Protein AF-A0A7G5FBU2-F1 (afdb_monomer_lite)

Sequence (73 aa):
MTTNFTAEITSTDINLMAPNATEPTTHDEITIYRNGEEFDTILIESSEDNAPYDAAVSEAIDGAEFTWLPSNF

pLDDT: mean 81.7, std 12.18, range [45.91, 93.88]

Foldseek 3Di:
DDWAKEKEKAQDQPQDDDPPDPGTFGWIKMFMDTVNHTDDIDTGGDDPDCVRVVVVSCVVVVNDDYYYDPHPD

Organism: NCBI:txid699041

Radius of gyration: 13.3 Å; chains: 1; bounding box: 30×21×44 Å

Secondary structure (DSSP, 8-state):
-PPPEEEEEE-----B--TT-SSPBPEEEEEEEETTEEEEEEEEE--S-SHHHHHHHHHHTTT--EEE-----

Structure (mmCIF, N/CA/C/O backbone):
data_AF-A0A7G5FBU2-F1
#
_entry.id   AF-A0A7G5FBU2-F1
#
loop_
_atom_site.group_PDB
_atom_site.id
_atom_site.type_symbol
_atom_site.label_atom_id
_atom_site.label_alt_id
_atom_site.label_comp_id
_atom_site.label_asym_id
_atom_site.label_entity_id
_atom_site.label_seq_id
_atom_site.pdbx_PDB_ins_code
_atom_site.Cartn_x
_atom_site.Cartn_y
_atom_site.Cartn_z
_atom_site.occupancy
_atom_site.B_iso_or_equiv
_atom_site.auth_seq_id
_atom_site.auth_comp_id
_atom_site.auth_asym_id
_atom_site.auth_atom_id
_atom_site.pdbx_PDB_model_num
ATOM 1 N N . MET A 1 1 ? -3.616 1.891 22.661 1.00 56.44 1 MET A N 1
ATOM 2 C CA . MET A 1 1 ? -4.244 2.220 21.367 1.00 56.44 1 MET A CA 1
ATOM 3 C C . MET A 1 1 ? -3.520 1.378 20.339 1.00 56.44 1 MET A C 1
ATOM 5 O O . MET A 1 1 ? -2.304 1.491 20.270 1.00 56.44 1 MET A O 1
ATOM 9 N N . THR A 1 2 ? -4.204 0.453 19.674 1.00 66.19 2 THR A N 1
ATOM 10 C CA . THR A 1 2 ? -3.594 -0.359 18.613 1.00 66.19 2 THR A CA 1
ATOM 11 C C . THR A 1 2 ? -3.446 0.541 17.394 1.00 66.19 2 THR A C 1
ATOM 13 O O . THR A 1 2 ? -4.441 1.112 16.958 1.00 66.19 2 THR A O 1
ATOM 16 N N . THR A 1 3 ? -2.223 0.744 16.905 1.00 81.31 3 THR A N 1
ATOM 17 C CA . THR A 1 3 ? -2.016 1.479 15.651 1.00 81.31 3 THR A CA 1
ATOM 18 C C . THR A 1 3 ? -2.460 0.566 14.521 1.00 81.31 3 THR A C 1
ATOM 20 O O . THR A 1 3 ? -1.893 -0.511 14.372 1.00 81.31 3 THR A O 1
ATOM 23 N N . ASN A 1 4 ? -3.484 0.965 13.771 1.00 89.25 4 ASN A N 1
ATOM 24 C CA . ASN A 1 4 ? -3.949 0.205 12.618 1.00 89.25 4 ASN A CA 1
ATOM 25 C C . ASN A 1 4 ? -3.357 0.810 11.344 1.00 89.25 4 ASN A C 1
ATOM 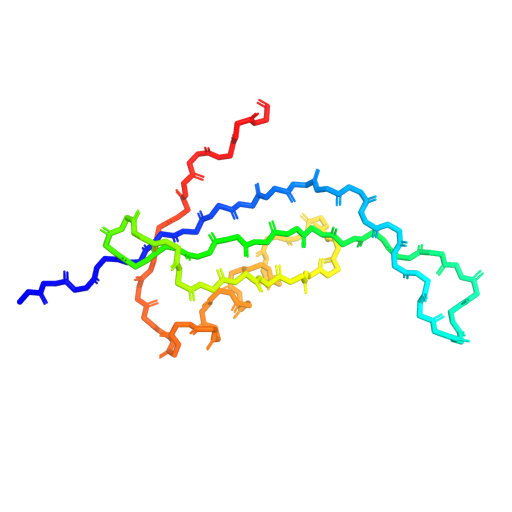27 O O . ASN A 1 4 ? -3.632 1.978 11.055 1.00 89.25 4 ASN A O 1
ATOM 31 N N . PHE A 1 5 ? -2.570 0.032 10.604 1.00 92.94 5 PHE A N 1
ATOM 32 C CA . PHE A 1 5 ? -2.073 0.419 9.289 1.00 92.94 5 PHE A CA 1
ATOM 33 C C . PHE A 1 5 ? -2.912 -0.245 8.203 1.00 92.94 5 PHE A C 1
ATOM 35 O O . PHE A 1 5 ? -3.225 -1.434 8.275 1.00 92.94 5 PHE A O 1
ATOM 42 N N . THR A 1 6 ? -3.281 0.523 7.192 1.00 93.88 6 THR A N 1
ATOM 43 C CA . THR A 1 6 ? -3.892 -0.010 5.976 1.00 93.88 6 THR A CA 1
ATOM 44 C C . THR A 1 6 ? -3.190 0.557 4.761 1.00 93.88 6 THR A C 1
ATOM 46 O O . THR A 1 6 ? -2.695 1.673 4.829 1.00 93.88 6 THR A O 1
ATOM 49 N N . ALA A 1 7 ? -3.150 -0.184 3.663 1.00 92.19 7 ALA A N 1
ATOM 50 C CA . ALA A 1 7 ? -2.541 0.281 2.422 1.00 92.19 7 ALA A CA 1
ATOM 51 C C . ALA A 1 7 ? -3.515 0.106 1.259 1.00 92.19 7 ALA A C 1
ATOM 53 O O . ALA A 1 7 ? -4.229 -0.893 1.212 1.00 92.19 7 ALA A O 1
ATOM 54 N N . GLU A 1 8 ? -3.559 1.053 0.332 1.00 92.12 8 GLU A N 1
ATOM 55 C CA . GLU A 1 8 ? -4.250 0.907 -0.949 1.00 92.12 8 GLU A CA 1
ATOM 56 C C . GLU A 1 8 ? -3.246 1.008 -2.088 1.00 92.12 8 GLU A C 1
ATOM 58 O O . GLU A 1 8 ? -2.335 1.828 -2.036 1.00 92.12 8 GLU A O 1
ATOM 63 N N . ILE A 1 9 ? -3.415 0.173 -3.111 1.00 88.19 9 ILE A N 1
ATOM 64 C CA . ILE A 1 9 ? -2.649 0.276 -4.353 1.00 88.19 9 ILE A CA 1
ATOM 65 C C . ILE A 1 9 ? -3.558 0.924 -5.384 1.00 88.19 9 ILE A C 1
ATOM 67 O O . ILE A 1 9 ? -4.632 0.396 -5.691 1.00 88.19 9 ILE A O 1
ATOM 71 N N . THR A 1 10 ? -3.096 2.035 -5.933 1.00 85.62 10 THR A N 1
ATOM 72 C CA . THR A 1 10 ? -3.674 2.683 -7.097 1.00 85.62 10 THR A CA 1
ATOM 73 C C . THR A 1 10 ? -2.733 2.470 -8.271 1.00 85.62 10 THR A C 1
ATOM 75 O O . THR A 1 10 ? -1.655 3.065 -8.344 1.00 85.62 10 THR A O 1
ATOM 78 N N . SER A 1 11 ? -3.162 1.639 -9.223 1.00 76.31 11 SER A N 1
ATOM 79 C CA . SER A 1 11 ? -2.472 1.512 -10.503 1.00 76.31 11 SER A CA 1
ATOM 80 C C . SER A 1 11 ? -2.681 2.759 -11.335 1.00 76.31 11 SER A C 1
ATOM 82 O O . SER A 1 11 ? -3.618 2.881 -12.126 1.00 76.31 11 SER A O 1
ATOM 84 N N . THR A 1 12 ? -1.794 3.716 -11.126 1.00 68.50 12 THR A N 1
ATOM 85 C CA . THR A 1 12 ? -1.638 4.855 -12.010 1.00 68.50 12 THR A CA 1
ATOM 86 C C . THR A 1 12 ? -0.547 4.463 -12.984 1.00 68.50 12 THR A C 1
ATOM 88 O O . THR A 1 12 ? 0.539 4.142 -12.548 1.00 68.50 12 THR A O 1
ATOM 91 N N . ASP A 1 13 ? -0.789 4.455 -14.293 1.00 66.44 13 ASP A N 1
ATOM 92 C CA . ASP A 1 13 ? 0.274 4.192 -15.273 1.00 66.44 13 ASP A CA 1
ATOM 93 C C . ASP A 1 13 ? 1.230 5.403 -15.312 1.00 66.44 13 ASP A C 1
ATOM 95 O O . ASP A 1 13 ? 1.175 6.266 -16.195 1.00 66.44 13 ASP A O 1
ATOM 99 N N . ILE A 1 14 ? 2.050 5.554 -14.267 1.00 64.62 14 ILE A N 1
ATOM 100 C CA . ILE A 1 14 ? 2.991 6.659 -14.139 1.00 64.62 14 ILE A CA 1
ATOM 101 C C . ILE A 1 14 ? 4.192 6.289 -14.990 1.00 64.62 14 ILE A C 1
ATOM 103 O O . ILE A 1 14 ? 5.084 5.557 -14.567 1.00 64.62 14 ILE A O 1
ATOM 107 N N . ASN A 1 15 ? 4.208 6.826 -16.208 1.00 61.91 15 ASN A N 1
ATOM 108 C CA . ASN A 1 15 ? 5.372 6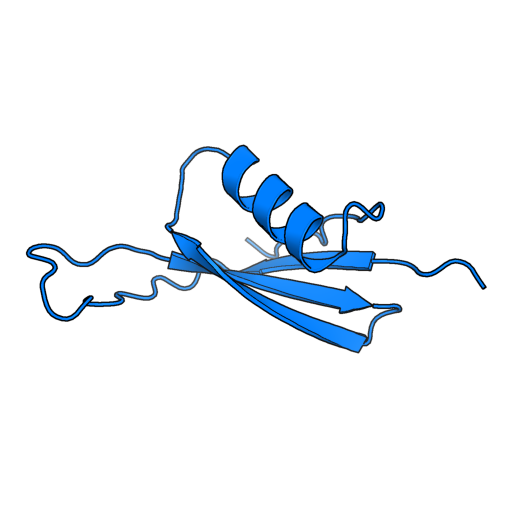.793 -17.082 1.00 61.91 15 ASN A CA 1
ATOM 109 C C . ASN A 1 15 ? 6.447 7.722 -16.506 1.00 61.91 15 ASN A C 1
ATOM 111 O O . ASN A 1 15 ? 6.559 8.890 -16.894 1.00 61.91 15 ASN A O 1
ATOM 115 N N . LEU A 1 16 ? 7.236 7.215 -15.560 1.00 64.69 16 LEU A N 1
ATOM 116 C CA . LEU A 1 16 ? 8.353 7.963 -15.007 1.00 64.69 16 LEU A CA 1
ATOM 117 C C . LEU A 1 16 ? 9.584 7.725 -15.884 1.00 64.69 16 LEU A C 1
ATOM 119 O O . LEU A 1 16 ? 10.262 6.705 -15.795 1.00 64.69 16 LEU A O 1
ATOM 123 N N . MET A 1 17 ? 9.888 8.684 -16.757 1.00 64.19 17 MET A N 1
ATOM 124 C CA . MET A 1 17 ? 11.139 8.660 -17.510 1.00 64.19 17 MET A CA 1
ATOM 125 C C . MET A 1 17 ? 12.281 9.049 -16.570 1.00 64.19 17 MET A C 1
ATOM 127 O O . MET A 1 17 ? 12.531 10.235 -16.340 1.00 64.19 17 MET A O 1
ATOM 131 N N . ALA A 1 18 ? 12.987 8.065 -16.008 1.00 64.06 18 ALA A N 1
ATOM 132 C CA . ALA A 1 18 ? 14.248 8.350 -15.334 1.00 64.06 18 ALA A CA 1
ATOM 133 C C . ALA A 1 18 ? 15.199 9.050 -16.332 1.00 64.06 18 ALA A C 1
ATOM 135 O O . ALA A 1 18 ? 15.187 8.713 -17.518 1.00 64.06 18 ALA A O 1
ATOM 136 N N . PRO A 1 19 ? 16.054 9.998 -15.898 1.00 63.31 19 PRO A N 1
ATOM 137 C CA . PRO A 1 19 ? 16.824 10.875 -16.793 1.00 63.31 19 PRO A CA 1
ATOM 138 C C . PRO A 1 19 ? 17.775 10.148 -17.762 1.00 63.31 19 PRO A C 1
ATOM 140 O O . PRO A 1 19 ? 18.310 10.775 -18.671 1.00 63.31 19 PRO A O 1
ATOM 143 N N . ASN A 1 20 ? 17.980 8.840 -17.579 1.00 69.06 20 ASN A N 1
ATOM 144 C CA . ASN A 1 20 ? 18.810 7.984 -18.426 1.00 69.06 20 ASN A CA 1
ATOM 145 C C . ASN A 1 20 ? 18.089 6.695 -18.878 1.00 69.06 20 ASN A C 1
ATOM 147 O O . ASN A 1 20 ? 18.740 5.798 -19.412 1.00 69.06 20 ASN A O 1
ATOM 151 N N . ALA A 1 21 ? 16.781 6.556 -18.631 1.00 60.09 21 ALA A N 1
ATOM 152 C CA . ALA A 1 21 ? 16.028 5.377 -19.050 1.00 60.09 21 ALA A CA 1
ATOM 153 C C . ALA A 1 21 ? 15.713 5.452 -20.549 1.00 60.09 21 ALA A C 1
ATOM 155 O O . ALA A 1 21 ? 15.324 6.495 -21.072 1.00 60.09 21 ALA A O 1
ATOM 156 N N . THR A 1 22 ? 15.930 4.339 -21.250 1.00 64.19 22 THR A N 1
ATOM 157 C CA . THR A 1 22 ? 15.669 4.227 -22.697 1.00 64.19 22 THR A CA 1
ATOM 158 C C . THR A 1 22 ? 14.211 3.855 -22.984 1.00 64.19 22 THR A C 1
ATOM 160 O O . THR A 1 22 ? 13.724 4.102 -24.084 1.00 64.19 22 THR A O 1
ATOM 163 N N . GLU A 1 23 ? 13.509 3.316 -21.985 1.00 64.44 23 GLU A N 1
ATOM 164 C CA . GLU A 1 23 ? 12.095 2.942 -22.029 1.00 64.44 23 GLU A CA 1
ATOM 165 C C . GLU A 1 23 ? 11.397 3.486 -20.773 1.00 64.44 23 GLU A C 1
ATOM 167 O O . GLU A 1 23 ? 12.028 3.545 -19.712 1.00 64.44 23 GLU A O 1
ATOM 172 N N . PRO A 1 24 ? 10.135 3.935 -20.870 1.00 65.56 24 PRO A N 1
ATOM 173 C CA . PRO A 1 24 ? 9.379 4.320 -19.690 1.00 65.56 24 PRO A CA 1
ATOM 174 C C . PRO A 1 24 ? 9.063 3.083 -18.844 1.00 65.56 24 PRO A C 1
ATOM 176 O O . PRO A 1 24 ? 8.655 2.055 -19.381 1.00 65.56 24 PRO A O 1
ATOM 179 N N . THR A 1 25 ? 9.221 3.190 -17.527 1.00 68.75 25 THR A N 1
ATOM 180 C CA . THR A 1 25 ? 8.749 2.170 -16.589 1.00 68.75 25 THR A CA 1
ATOM 181 C C . THR A 1 25 ? 7.427 2.617 -15.974 1.00 68.75 25 THR A C 1
ATOM 183 O O . THR A 1 25 ? 7.250 3.789 -15.622 1.00 68.75 25 THR A O 1
ATOM 186 N N . THR A 1 26 ? 6.474 1.691 -15.902 1.00 79.25 26 THR A N 1
ATOM 187 C CA . THR A 1 26 ? 5.192 1.871 -15.216 1.00 79.25 26 THR A CA 1
ATOM 188 C C . THR A 1 26 ? 5.419 1.757 -13.718 1.00 79.25 26 THR A C 1
ATOM 190 O O . THR A 1 26 ? 6.132 0.855 -13.281 1.00 79.25 26 THR A O 1
ATOM 193 N N . HIS A 1 27 ? 4.850 2.671 -12.938 1.00 84.44 27 HIS A N 1
ATOM 194 C CA . HIS A 1 27 ? 4.908 2.616 -11.481 1.00 84.44 27 HIS A CA 1
ATOM 195 C C . HIS A 1 27 ? 3.509 2.695 -10.905 1.00 84.44 27 HIS A C 1
ATOM 197 O O . HIS A 1 27 ? 2.780 3.610 -11.266 1.00 84.44 27 HIS A O 1
ATOM 203 N N . ASP A 1 28 ? 3.175 1.818 -9.969 1.00 86.94 28 ASP A N 1
ATOM 204 C CA . ASP A 1 28 ? 1.972 1.947 -9.162 1.00 86.94 28 ASP A CA 1
ATOM 205 C C . ASP A 1 28 ? 2.228 2.857 -7.961 1.00 86.94 28 ASP A C 1
ATOM 207 O O . ASP A 1 28 ? 3.345 2.968 -7.443 1.00 86.94 28 ASP A O 1
ATOM 211 N N . GLU A 1 29 ? 1.159 3.483 -7.489 1.00 89.38 29 GLU A N 1
ATOM 212 C CA . GLU A 1 29 ? 1.162 4.284 -6.277 1.00 89.38 29 GLU A CA 1
ATOM 213 C C . GLU A 1 29 ? 0.529 3.481 -5.142 1.00 89.38 29 GLU A C 1
ATOM 215 O O . GLU A 1 29 ? -0.559 2.927 -5.291 1.00 89.38 29 GLU A O 1
ATOM 220 N N . ILE A 1 30 ? 1.206 3.408 -4.000 1.00 90.44 30 ILE A N 1
ATOM 221 C CA . ILE A 1 30 ? 0.689 2.790 -2.786 1.00 90.44 30 ILE A CA 1
ATOM 222 C C . ILE A 1 30 ? 0.490 3.876 -1.739 1.00 90.44 30 ILE A C 1
ATOM 224 O O . ILE A 1 30 ? 1.465 4.482 -1.297 1.00 90.44 30 ILE A O 1
ATOM 228 N N . THR A 1 31 ? -0.741 4.075 -1.282 1.00 92.31 31 THR A N 1
ATOM 229 C CA . THR A 1 31 ? -1.040 5.016 -0.198 1.00 92.31 31 THR A CA 1
ATOM 230 C C . THR A 1 31 ? -1.254 4.253 1.100 1.00 92.31 31 THR A C 1
ATOM 232 O O . THR A 1 31 ? -2.089 3.351 1.191 1.00 92.31 31 THR A O 1
ATOM 235 N N . ILE A 1 32 ? -0.481 4.604 2.123 1.00 93.00 32 ILE A N 1
ATOM 236 C CA . ILE A 1 32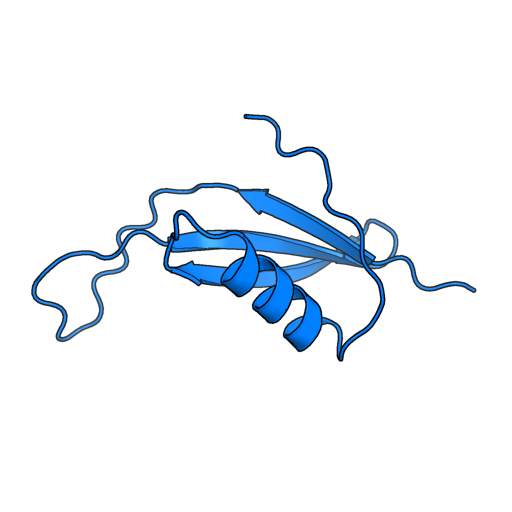 ? -0.529 4.005 3.453 1.00 93.00 32 ILE A CA 1
ATOM 237 C C . ILE A 1 32 ? -1.310 4.933 4.369 1.00 93.00 32 ILE A C 1
ATOM 239 O O . ILE A 1 32 ? -1.014 6.119 4.484 1.00 93.00 32 ILE A O 1
ATOM 243 N N . TYR A 1 33 ? -2.265 4.370 5.096 1.00 93.06 33 TYR A N 1
ATOM 244 C CA . TYR A 1 33 ? -3.063 5.059 6.094 1.00 93.06 33 TYR A CA 1
ATOM 245 C C . TYR A 1 33 ? -2.721 4.553 7.487 1.00 93.06 33 TYR A C 1
ATOM 247 O O . TYR A 1 33 ? -2.652 3.348 7.744 1.00 93.06 33 TYR A O 1
ATOM 255 N N . ARG A 1 34 ? -2.594 5.482 8.430 1.00 92.94 34 ARG A N 1
ATOM 256 C CA . ARG A 1 34 ? -2.423 5.207 9.852 1.00 92.94 34 ARG A CA 1
ATOM 257 C C . ARG A 1 34 ? -3.670 5.668 10.593 1.00 92.94 34 ARG A C 1
ATOM 259 O O . ARG A 1 34 ? -3.933 6.858 10.701 1.00 92.94 34 ARG A O 1
ATOM 266 N N . ASN A 1 35 ? -4.434 4.724 11.137 1.00 91.06 35 ASN A N 1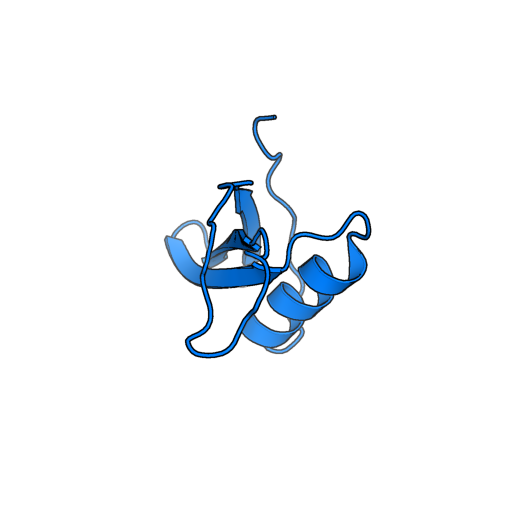
ATOM 267 C CA . ASN A 1 35 ? -5.734 4.982 11.775 1.00 91.06 35 ASN A CA 1
ATOM 268 C C . ASN A 1 35 ? -6.745 5.712 10.860 1.00 91.06 35 ASN A C 1
ATOM 270 O O . ASN A 1 35 ? -7.597 6.448 11.352 1.00 91.06 35 ASN A O 1
ATOM 274 N N . GLY A 1 36 ? -6.667 5.484 9.544 1.00 88.44 36 GLY A N 1
ATOM 275 C CA . GLY A 1 36 ? -7.560 6.088 8.548 1.00 88.44 36 GLY A CA 1
ATOM 276 C C . GLY A 1 36 ? -7.130 7.468 8.040 1.00 88.44 36 GLY A C 1
ATOM 277 O O . GLY A 1 36 ? -7.827 8.037 7.207 1.00 88.44 36 GLY A O 1
ATOM 278 N N . GLU A 1 37 ? -5.998 7.997 8.506 1.00 91.44 37 GLU A N 1
ATOM 279 C CA . GLU A 1 37 ? -5.376 9.209 7.961 1.00 91.44 37 GLU A CA 1
ATOM 280 C C . GLU A 1 37 ? -4.210 8.826 7.051 1.00 91.44 37 GLU A C 1
ATOM 282 O O . GLU A 1 37 ? -3.465 7.905 7.386 1.00 91.44 37 GLU A O 1
ATOM 287 N N . GLU A 1 38 ? -4.054 9.512 5.915 1.00 92.12 38 GLU A N 1
ATOM 288 C CA . GLU A 1 38 ? -2.903 9.326 5.023 1.00 92.12 38 GLU A CA 1
ATOM 289 C C . GLU A 1 38 ? -1.611 9.558 5.812 1.00 92.12 38 GLU A C 1
ATOM 291 O O . GLU A 1 38 ? -1.433 10.581 6.478 1.00 92.12 38 GLU A O 1
ATOM 296 N N . PHE A 1 39 ? -0.747 8.552 5.791 1.00 90.94 39 PHE A N 1
ATOM 297 C CA . PHE A 1 39 ? 0.512 8.528 6.515 1.00 90.94 39 PHE A CA 1
ATOM 298 C C . PHE A 1 39 ? 1.692 8.70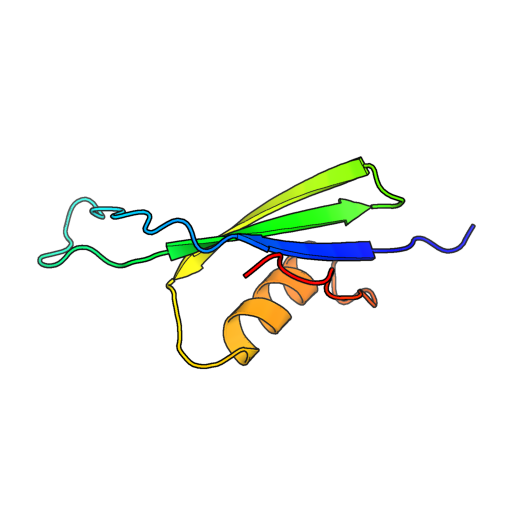1 5.568 1.00 90.94 39 PHE A C 1
ATOM 300 O O . PHE A 1 39 ? 2.578 9.495 5.871 1.00 90.94 39 PHE A O 1
ATOM 307 N N . ASP A 1 40 ? 1.694 7.961 4.457 1.00 92.44 40 ASP A N 1
ATOM 308 C CA . ASP A 1 40 ? 2.769 7.984 3.469 1.00 92.44 40 ASP A CA 1
ATOM 309 C C . ASP A 1 40 ? 2.271 7.497 2.099 1.00 92.44 40 ASP A C 1
ATOM 311 O O . ASP A 1 40 ? 1.261 6.791 2.019 1.00 92.44 40 ASP A O 1
ATOM 315 N N . THR A 1 41 ? 2.998 7.846 1.037 1.00 91.38 41 THR A N 1
ATOM 316 C CA . THR A 1 41 ? 2.709 7.412 -0.333 1.00 91.38 41 THR A CA 1
ATOM 317 C C . THR A 1 41 ? 3.996 6.955 -1.004 1.00 91.38 41 THR A C 1
ATOM 319 O O . THR A 1 41 ? 4.972 7.704 -1.083 1.00 91.38 41 THR A O 1
ATOM 322 N N . ILE A 1 42 ? 3.983 5.735 -1.531 1.00 89.81 42 ILE A N 1
ATOM 323 C CA . ILE A 1 42 ? 5.142 5.083 -2.134 1.00 89.81 42 ILE A CA 1
ATOM 324 C C . ILE A 1 42 ? 4.872 4.867 -3.615 1.00 89.81 42 ILE A C 1
ATOM 326 O O . ILE A 1 42 ? 3.830 4.344 -3.995 1.00 89.81 42 ILE A O 1
ATOM 330 N N . LEU A 1 43 ? 5.845 5.220 -4.449 1.00 87.94 43 LEU A N 1
ATOM 331 C CA . LEU A 1 43 ? 5.855 4.843 -5.857 1.00 87.94 43 LEU A CA 1
ATOM 332 C C . LEU A 1 43 ? 6.721 3.602 -6.019 1.00 87.94 43 LEU A C 1
ATOM 334 O O . LEU A 1 43 ? 7.901 3.619 -5.660 1.00 87.94 43 LEU A O 1
ATOM 338 N N . ILE A 1 44 ? 6.145 2.542 -6.568 1.00 86.19 44 ILE A N 1
ATOM 339 C CA . ILE A 1 44 ? 6.849 1.291 -6.825 1.00 86.19 44 ILE A CA 1
ATOM 340 C C . ILE A 1 44 ? 6.716 0.918 -8.290 1.00 86.19 44 ILE A C 1
ATOM 342 O O . ILE A 1 44 ? 5.672 1.135 -8.892 1.00 86.19 44 ILE A O 1
ATOM 346 N N . GLU A 1 45 ? 7.778 0.374 -8.877 1.00 84.56 45 GLU A N 1
ATOM 347 C CA . GLU A 1 45 ? 7.703 -0.144 -10.241 1.00 84.56 45 GLU A CA 1
ATOM 348 C C . GLU A 1 45 ? 6.634 -1.238 -10.318 1.00 84.56 45 GLU A C 1
ATOM 350 O O . GLU A 1 45 ? 6.616 -2.161 -9.497 1.00 84.56 45 GLU A O 1
ATOM 355 N N . SER A 1 46 ? 5.736 -1.107 -11.292 1.00 81.62 46 SER A N 1
ATOM 356 C CA . SER A 1 46 ? 4.646 -2.047 -11.482 1.00 81.62 46 SER A CA 1
ATOM 357 C C . SER A 1 46 ? 5.195 -3.427 -11.782 1.00 81.62 46 SER A C 1
ATOM 359 O O . SER A 1 46 ? 6.025 -3.611 -12.674 1.00 81.62 46 SER A O 1
ATOM 361 N N . SER A 1 47 ? 4.706 -4.408 -11.040 1.00 77.44 47 SER A N 1
ATOM 362 C CA . SER A 1 47 ? 5.132 -5.790 -11.146 1.00 77.44 47 SER A CA 1
ATOM 363 C C . SER A 1 47 ? 3.917 -6.706 -11.136 1.00 77.44 47 SER A C 1
ATOM 365 O O . SER A 1 47 ? 2.909 -6.421 -10.498 1.00 77.44 47 SER A O 1
ATOM 367 N N . GLU A 1 48 ? 4.010 -7.839 -11.827 1.00 78.12 48 GLU A N 1
ATOM 368 C CA . GLU A 1 48 ? 2.970 -8.875 -11.749 1.00 78.12 48 GLU A CA 1
ATOM 369 C C . GLU A 1 48 ? 2.951 -9.557 -10.367 1.00 78.12 48 GLU A C 1
ATOM 371 O O . GLU A 1 48 ? 1.958 -10.176 -9.980 1.00 78.12 48 GLU A O 1
ATOM 376 N N . ASP A 1 49 ? 4.046 -9.436 -9.614 1.00 83.06 49 ASP A N 1
ATOM 377 C CA . ASP A 1 49 ? 4.204 -9.999 -8.282 1.00 83.06 49 ASP A CA 1
ATOM 378 C C . ASP A 1 49 ? 3.782 -9.013 -7.188 1.00 83.06 49 ASP A C 1
ATOM 380 O O . ASP A 1 49 ? 4.241 -7.878 -7.144 1.00 83.06 49 ASP A O 1
ATOM 384 N N . ASN A 1 50 ? 3.007 -9.490 -6.207 1.00 79.88 50 ASN A N 1
ATOM 385 C CA . ASN A 1 50 ? 2.615 -8.691 -5.035 1.00 79.88 50 ASN A CA 1
ATOM 386 C C . ASN A 1 50 ? 3.745 -8.509 -3.998 1.00 79.88 50 ASN A C 1
ATOM 388 O O . ASN A 1 50 ? 3.662 -7.650 -3.123 1.00 79.88 50 ASN A O 1
ATOM 392 N N . ALA A 1 51 ? 4.803 -9.322 -4.073 1.00 86.94 51 ALA A N 1
ATOM 393 C CA . ALA A 1 51 ? 5.930 -9.295 -3.139 1.00 86.94 51 ALA A CA 1
ATOM 394 C C . ALA A 1 51 ? 6.634 -7.924 -3.016 1.00 86.94 51 ALA A C 1
ATOM 396 O O . ALA A 1 51 ? 6.867 -7.502 -1.881 1.00 86.94 51 ALA A O 1
ATOM 397 N N . PRO A 1 52 ? 6.973 -7.213 -4.114 1.00 87.12 52 PRO A N 1
ATOM 398 C CA . PRO A 1 52 ? 7.553 -5.873 -4.028 1.00 87.12 52 PRO A CA 1
ATOM 399 C C . PRO A 1 52 ? 6.635 -4.875 -3.307 1.00 87.12 52 PRO A C 1
ATOM 401 O O . PRO A 1 52 ? 7.122 -4.099 -2.488 1.00 87.12 52 PRO A O 1
ATOM 404 N N . TYR A 1 53 ? 5.320 -4.933 -3.537 1.00 88.25 53 TYR A N 1
ATOM 405 C CA . TYR A 1 53 ? 4.352 -4.044 -2.886 1.00 88.25 53 TYR A CA 1
ATOM 406 C C . TYR A 1 53 ? 4.292 -4.276 -1.373 1.00 88.25 53 TYR A C 1
ATOM 408 O O . TYR A 1 53 ? 4.369 -3.328 -0.595 1.00 88.25 53 TYR A O 1
ATOM 416 N N . ASP A 1 54 ? 4.204 -5.539 -0.948 1.00 90.50 54 ASP A N 1
ATOM 417 C CA . ASP A 1 54 ? 4.144 -5.909 0.471 1.00 90.50 54 ASP A CA 1
ATOM 418 C C . ASP A 1 54 ? 5.442 -5.532 1.202 1.00 90.50 54 ASP A C 1
ATOM 420 O O . ASP A 1 54 ? 5.411 -4.979 2.302 1.00 90.50 54 ASP A O 1
ATOM 424 N N . ALA A 1 55 ? 6.592 -5.749 0.551 1.00 91.12 55 ALA A N 1
ATOM 425 C CA . ALA A 1 55 ? 7.893 -5.347 1.072 1.00 91.12 55 ALA A CA 1
ATOM 426 C C . ALA A 1 55 ? 8.009 -3.823 1.222 1.00 91.12 55 ALA A C 1
ATOM 428 O O . ALA A 1 55 ? 8.479 -3.359 2.258 1.00 91.12 55 ALA A O 1
ATOM 429 N N . ALA A 1 56 ? 7.551 -3.050 0.234 1.00 90.62 56 ALA A N 1
ATOM 430 C CA . ALA A 1 56 ? 7.586 -1.591 0.285 1.00 90.62 56 ALA A CA 1
ATOM 431 C C . ALA A 1 56 ? 6.704 -1.032 1.408 1.00 90.62 56 ALA A C 1
ATOM 433 O O . ALA A 1 56 ? 7.153 -0.185 2.181 1.00 90.62 56 ALA A O 1
ATOM 434 N N . VAL A 1 57 ? 5.477 -1.547 1.557 1.00 91.56 57 VAL A N 1
ATOM 435 C CA . VAL A 1 57 ? 4.597 -1.140 2.661 1.00 91.56 57 VAL A CA 1
ATOM 436 C C . VAL A 1 57 ? 5.202 -1.527 4.001 1.00 91.56 57 VAL A C 1
ATOM 438 O O . VAL A 1 57 ? 5.274 -0.683 4.891 1.00 91.56 57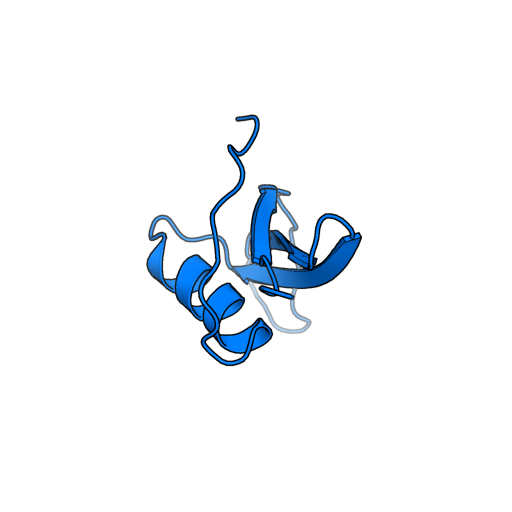 VAL A O 1
ATOM 441 N N . SER A 1 58 ? 5.678 -2.769 4.133 1.00 92.12 58 SER A N 1
ATOM 442 C CA . SER A 1 58 ? 6.337 -3.248 5.346 1.00 92.12 58 SER A CA 1
ATOM 443 C C . SER A 1 58 ? 7.563 -2.404 5.700 1.00 92.12 58 SER A C 1
ATOM 445 O O . SER A 1 58 ? 7.792 -2.160 6.879 1.00 92.12 58 SER A O 1
ATOM 447 N N . GLU A 1 59 ? 8.356 -1.957 4.727 1.00 91.75 59 GLU A N 1
ATOM 448 C CA . GLU A 1 59 ? 9.512 -1.089 4.968 1.00 91.75 59 GLU A CA 1
ATOM 449 C C . GLU A 1 59 ? 9.075 0.294 5.473 1.00 91.75 59 GLU A C 1
ATOM 451 O O . GLU A 1 59 ? 9.608 0.784 6.469 1.00 91.75 59 GLU A O 1
ATOM 456 N N . ALA A 1 60 ? 8.045 0.888 4.866 1.00 89.81 60 ALA A N 1
ATOM 457 C CA . ALA A 1 60 ? 7.543 2.206 5.253 1.00 89.81 60 ALA A CA 1
ATOM 458 C C . ALA A 1 60 ? 6.896 2.249 6.647 1.00 89.81 60 ALA A C 1
ATOM 460 O O . ALA A 1 60 ? 6.927 3.283 7.318 1.00 89.81 60 ALA A O 1
ATOM 461 N N . ILE A 1 61 ? 6.332 1.132 7.112 1.00 90.44 61 ILE A N 1
ATOM 462 C CA . ILE A 1 61 ? 5.737 1.012 8.454 1.00 90.44 61 ILE A CA 1
ATOM 463 C C . ILE A 1 61 ? 6.654 0.310 9.468 1.00 90.44 61 ILE A C 1
ATOM 465 O O . ILE A 1 61 ? 6.177 -0.112 10.523 1.00 90.44 61 ILE A O 1
ATOM 469 N N . ASP A 1 62 ? 7.954 0.184 9.175 1.00 88.88 62 ASP A N 1
ATOM 470 C CA . ASP A 1 62 ? 8.969 -0.429 10.055 1.00 88.88 62 ASP A CA 1
ATOM 471 C C . ASP A 1 62 ? 8.616 -1.874 10.481 1.00 88.88 62 ASP A C 1
ATOM 473 O O . ASP A 1 62 ? 8.844 -2.307 11.609 1.00 88.88 62 ASP A O 1
ATOM 477 N N . GLY A 1 63 ? 7.996 -2.638 9.579 1.00 88.31 63 GLY A N 1
ATOM 478 C CA . GLY A 1 63 ? 7.582 -4.025 9.801 1.00 88.31 63 GLY A CA 1
ATOM 479 C C . GLY A 1 63 ? 6.322 -4.191 10.653 1.00 88.31 63 GLY A C 1
ATOM 480 O O . GLY A 1 63 ? 6.048 -5.296 11.125 1.00 88.31 63 GLY A O 1
ATOM 481 N N . ALA A 1 64 ? 5.560 -3.120 10.885 1.00 88.94 64 ALA A N 1
ATOM 482 C CA . ALA A 1 64 ? 4.249 -3.219 11.513 1.00 88.94 64 ALA A CA 1
ATOM 483 C C . ALA A 1 64 ? 3.268 -4.059 10.674 1.00 88.94 64 ALA A C 1
ATOM 485 O O . ALA A 1 64 ? 3.376 -4.164 9.456 1.00 88.94 64 ALA A O 1
ATOM 486 N N . GLU A 1 65 ? 2.270 -4.646 11.333 1.00 90.00 65 GLU A N 1
ATOM 487 C CA . GLU A 1 65 ? 1.185 -5.330 10.631 1.00 90.00 65 GLU A CA 1
ATOM 488 C C . GLU A 1 65 ? 0.279 -4.307 9.936 1.00 90.00 65 GLU A C 1
ATOM 490 O O . GLU A 1 65 ? -0.106 -3.293 10.530 1.00 90.00 65 GLU A O 1
ATOM 495 N N . PHE A 1 66 ? -0.098 -4.598 8.693 1.00 91.19 66 PHE A N 1
ATOM 496 C CA . PHE A 1 66 ? -1.031 -3.788 7.921 1.00 91.19 66 PHE A CA 1
ATOM 497 C C . PHE A 1 66 ? -2.065 -4.654 7.206 1.00 91.19 66 PHE A C 1
ATOM 499 O O . PHE A 1 66 ? -1.987 -5.881 7.179 1.00 91.19 66 PHE A O 1
ATOM 506 N N . THR A 1 67 ? -3.085 -4.012 6.650 1.00 91.88 67 THR A N 1
ATOM 507 C CA . THR A 1 67 ? -4.114 -4.678 5.848 1.00 91.88 67 THR A CA 1
ATOM 508 C C . THR A 1 67 ? -4.317 -3.939 4.536 1.00 91.88 67 THR A C 1
ATOM 510 O O . THR A 1 67 ? -4.504 -2.723 4.529 1.00 91.88 67 THR A O 1
ATOM 513 N N . TRP A 1 68 ? -4.319 -4.677 3.430 1.00 90.69 68 TRP A N 1
ATOM 514 C CA . TRP A 1 68 ? -4.683 -4.133 2.128 1.00 90.69 68 TRP A CA 1
ATOM 515 C C . TRP A 1 68 ? -6.160 -3.725 2.115 1.00 90.69 68 TRP A C 1
ATOM 517 O O . TRP A 1 68 ? -7.049 -4.527 2.419 1.00 90.69 68 TRP A O 1
ATOM 527 N N . LEU A 1 69 ? -6.422 -2.469 1.773 1.00 89.19 69 LEU A N 1
ATOM 528 C CA . LEU A 1 69 ? -7.754 -2.001 1.434 1.00 89.19 69 LEU A CA 1
ATOM 529 C C . LEU A 1 69 ? -8.166 -2.642 0.106 1.00 89.19 69 LEU A C 1
ATOM 531 O O . LEU A 1 69 ? -7.313 -2.848 -0.760 1.00 89.19 69 LEU A O 1
ATOM 535 N N . PRO A 1 70 ? -9.455 -2.982 -0.066 1.00 79.12 70 PRO A N 1
ATOM 536 C CA . PRO A 1 70 ? -9.945 -3.473 -1.342 1.00 79.12 70 PRO A CA 1
ATOM 537 C C . PRO A 1 70 ? -9.684 -2.399 -2.399 1.00 79.12 70 PRO A C 1
ATOM 539 O O . PRO A 1 70 ? -10.317 -1.343 -2.392 1.00 79.12 70 PRO A O 1
ATOM 542 N N . SER A 1 71 ? -8.724 -2.662 -3.281 1.00 67.25 71 SER A N 1
ATOM 543 C CA . SER A 1 71 ? -8.456 -1.818 -4.431 1.00 67.25 71 SER A CA 1
ATOM 544 C C . SER A 1 71 ? -9.674 -1.877 -5.351 1.00 67.25 71 SER A C 1
ATOM 546 O O . SER A 1 71 ? -10.208 -2.946 -5.651 1.00 67.25 71 SER A O 1
ATOM 548 N N . ASN A 1 72 ? -10.181 -0.707 -5.728 1.00 50.06 72 ASN A N 1
ATOM 549 C CA . ASN A 1 72 ? -11.451 -0.551 -6.438 1.00 50.06 72 ASN A CA 1
ATOM 550 C C . ASN A 1 72 ? -11.266 -0.789 -7.955 1.00 50.06 72 ASN A C 1
ATOM 552 O O . ASN A 1 72 ? -11.621 0.072 -8.761 1.00 50.06 72 ASN A O 1
ATOM 556 N N . PHE A 1 73 ? -10.641 -1.917 -8.316 1.00 45.91 73 PHE A N 1
ATOM 557 C CA . PHE A 1 73 ? -10.407 -2.344 -9.702 1.00 45.91 73 PHE A CA 1
ATOM 558 C C . PHE A 1 73 ? -11.706 -2.705 -10.431 1.00 45.91 73 PHE A C 1
ATOM 560 O O . PHE A 1 73 ? -12.565 -3.396 -9.833 1.00 45.91 73 PHE A O 1
#